Protein AF-A0A094BDU4-F1 (afdb_monomer_lite)

Sequence (159 aa):
MMNVENDEVSLPEDPEGETKVDKMGHLQGDREYRCRTFTVLGRGQRLYMLSTEPARCVGFRDSYLFFTKHKRLYKIIIDDDEKRDLIDRELIPHSYKGRAIGIVTARSVFREFGAQIIVGGKRVYDDYEVAKARADNVVAGELADPNDVFKAGEPYNKN

pLDDT: mean 95.03, std 6.06, range [57.44, 98.81]

Secondary structure (DSSP, 8-state):
---EETTEE--PPPTTGGGTB-TTS-B-TT--BSS--B--TTSTT--EEETHHHHHHTT-SSHHHHHHH-TTSPPEE--HHHHHHHHHTTSS-GGGTTS--EEEEHHHHHHHHGGGGBTT-BTTTS-S-HHHHHHTTPPTT-BS-TT----TTSPP---

Structure (mmCIF, N/CA/C/O backbone):
data_AF-A0A094BDU4-F1
#
_entry.id   AF-A0A094BDU4-F1
#
loop_
_atom_site.group_PDB
_atom_site.id
_atom_site.type_symbol
_atom_site.label_atom_id
_atom_site.label_alt_id
_atom_site.label_comp_id
_atom_site.label_asym_id
_atom_site.label_entity_id
_atom_site.label_seq_id
_atom_site.pdbx_PDB_ins_code
_atom_site.Cartn_x
_atom_site.Cartn_y
_atom_site.Cartn_z
_atom_site.occupancy
_atom_site.B_iso_or_equiv
_atom_site.auth_seq_id
_atom_site.auth_comp_id
_atom_site.auth_asym_id
_atom_site.auth_atom_id
_atom_site.pdbx_PDB_model_num
ATOM 1 N N . MET A 1 1 ? -5.252 20.521 -6.707 1.00 59.03 1 MET A N 1
ATOM 2 C CA . MET A 1 1 ? -5.572 19.467 -5.719 1.00 59.03 1 MET A CA 1
ATOM 3 C C . MET A 1 1 ? -5.526 18.153 -6.477 1.00 59.03 1 MET A C 1
ATOM 5 O O . MET A 1 1 ? -6.106 18.112 -7.553 1.00 59.03 1 MET A O 1
ATOM 9 N N . MET A 1 2 ? -4.760 17.156 -6.028 1.00 76.19 2 MET A N 1
ATOM 10 C CA . MET A 1 2 ? -4.769 15.848 -6.695 1.00 76.19 2 MET A CA 1
ATOM 11 C C . MET A 1 2 ? -6.132 15.192 -6.455 1.00 76.19 2 MET A C 1
ATOM 13 O O . MET A 1 2 ? -6.634 15.250 -5.333 1.00 76.19 2 MET A O 1
ATOM 17 N N . ASN A 1 3 ? -6.739 14.641 -7.504 1.00 92.69 3 ASN A N 1
ATOM 18 C CA . ASN A 1 3 ? -8.025 13.961 -7.396 1.00 92.69 3 ASN A CA 1
ATOM 19 C C . ASN A 1 3 ? -7.837 12.639 -6.638 1.00 92.69 3 ASN A C 1
ATOM 21 O O . ASN A 1 3 ? -6.881 11.914 -6.921 1.00 92.69 3 ASN A O 1
ATOM 25 N N . VAL A 1 4 ? -8.715 12.353 -5.677 1.00 95.88 4 VAL A N 1
ATOM 26 C CA . VAL A 1 4 ? -8.675 11.127 -4.873 1.00 95.88 4 VAL A CA 1
ATOM 27 C C . VAL A 1 4 ? -9.941 10.335 -5.149 1.00 95.88 4 VAL A C 1
ATOM 29 O O . VAL A 1 4 ? -11.044 10.834 -4.944 1.00 95.88 4 VAL A O 1
ATOM 32 N N . GLU A 1 5 ? -9.774 9.097 -5.596 1.00 95.38 5 GLU A N 1
ATOM 33 C CA . GLU A 1 5 ? -10.857 8.187 -5.954 1.00 95.38 5 GLU A CA 1
ATOM 34 C C . GLU A 1 5 ? -10.580 6.824 -5.327 1.00 95.38 5 GLU A C 1
ATOM 36 O O . GLU A 1 5 ? -9.479 6.292 -5.448 1.00 95.38 5 GLU A O 1
ATOM 41 N N . ASN A 1 6 ? -11.579 6.245 -4.654 1.00 95.44 6 ASN A N 1
ATOM 42 C CA . ASN A 1 6 ? -11.450 4.952 -3.970 1.00 95.44 6 ASN A CA 1
ATOM 43 C C . ASN A 1 6 ? -10.252 4.882 -3.007 1.00 95.44 6 ASN A C 1
ATOM 45 O O . ASN A 1 6 ? -9.553 3.871 -2.957 1.00 95.44 6 ASN A O 1
ATOM 49 N N . ASP A 1 7 ? -10.025 5.965 -2.259 1.00 96.69 7 ASP A N 1
ATOM 50 C CA . ASP A 1 7 ? -8.898 6.139 -1.338 1.00 96.69 7 ASP A CA 1
ATOM 51 C C . ASP A 1 7 ? -7.502 6.179 -2.002 1.00 96.69 7 ASP A C 1
ATOM 53 O O . ASP A 1 7 ? -6.481 6.091 -1.317 1.00 96.69 7 ASP A O 1
ATOM 57 N N . GLU A 1 8 ? -7.429 6.350 -3.324 1.00 96.31 8 GLU A N 1
ATOM 58 C CA . GLU A 1 8 ? -6.179 6.428 -4.087 1.00 96.31 8 GLU A CA 1
ATOM 59 C C . GLU A 1 8 ? -6.048 7.775 -4.779 1.00 96.31 8 GLU A C 1
ATOM 61 O O . GLU A 1 8 ? -7.028 8.353 -5.247 1.00 96.31 8 GLU A O 1
ATOM 66 N N . VAL A 1 9 ? -4.819 8.270 -4.905 1.00 96.69 9 VAL A N 1
ATOM 67 C CA . VAL A 1 9 ? -4.565 9.396 -5.803 1.00 96.69 9 VAL A CA 1
ATOM 68 C C . VAL A 1 9 ? -4.747 8.917 -7.244 1.00 96.69 9 VAL A C 1
ATOM 70 O O . VAL A 1 9 ? -4.160 7.913 -7.658 1.00 96.69 9 VAL A O 1
ATOM 73 N N . SER A 1 10 ? -5.546 9.647 -8.021 1.00 95.44 10 SER A N 1
ATOM 74 C CA . SER A 1 10 ? -5.713 9.396 -9.449 1.00 95.44 10 SER A CA 1
ATOM 75 C C . SER A 1 10 ? -4.397 9.702 -10.170 1.00 95.44 10 SER A C 1
ATOM 77 O O . SER A 1 10 ? -3.904 10.833 -10.164 1.00 95.44 10 SER A O 1
ATOM 79 N N . LEU A 1 11 ? -3.794 8.661 -10.738 1.00 93.81 11 LEU A N 1
ATOM 80 C CA . LEU A 1 11 ? -2.481 8.677 -11.383 1.00 93.81 11 LEU A CA 1
ATOM 81 C C . LEU A 1 11 ? -2.570 7.874 -12.687 1.00 93.81 11 LEU A C 1
ATOM 83 O O . LEU A 1 11 ? -3.364 6.928 -12.734 1.00 93.81 11 LEU A O 1
ATOM 87 N N . PRO A 1 12 ? -1.740 8.174 -13.702 1.00 95.19 12 PRO A N 1
ATOM 88 C CA . PRO A 1 12 ? -1.645 7.355 -14.907 1.00 95.19 12 PRO A CA 1
ATOM 89 C C . PRO A 1 12 ? -1.363 5.883 -14.581 1.00 95.19 12 PRO A C 1
ATOM 91 O O . PRO A 1 12 ? -0.634 5.568 -13.635 1.00 95.19 12 PRO A O 1
ATOM 94 N N . GLU A 1 13 ? -1.964 4.982 -15.350 1.00 96.38 13 GLU A N 1
ATOM 95 C CA . GLU A 1 13 ? -1.772 3.540 -15.197 1.00 96.38 13 GLU A CA 1
ATOM 96 C C . GLU A 1 13 ? -0.693 3.048 -16.162 1.00 96.38 13 GLU A C 1
ATOM 98 O O . GLU A 1 13 ? -0.627 3.488 -17.311 1.00 96.38 13 GLU A O 1
ATOM 103 N N . ASP A 1 14 ? 0.157 2.139 -15.686 1.00 98.00 14 ASP A N 1
ATOM 104 C CA . ASP A 1 14 ? 1.089 1.399 -16.533 1.00 98.00 14 ASP A CA 1
ATOM 105 C C . ASP A 1 14 ? 0.409 0.081 -16.942 1.00 98.00 14 ASP A C 1
ATOM 107 O O . ASP A 1 14 ? 0.033 -0.690 -16.054 1.00 98.00 14 ASP A O 1
ATOM 111 N N . PRO A 1 15 ? 0.223 -0.204 -18.245 1.00 98.00 15 PRO A N 1
ATOM 112 C CA . PRO A 1 15 ? -0.480 -1.407 -18.683 1.00 98.00 15 PRO A CA 1
ATOM 113 C C . PRO A 1 15 ? 0.145 -2.713 -18.184 1.00 98.00 15 PRO A C 1
ATOM 115 O O . PRO A 1 15 ? -0.583 -3.661 -17.911 1.00 98.00 15 PRO A O 1
ATOM 118 N N . GLU A 1 16 ? 1.475 -2.778 -18.055 1.00 98.12 16 GLU A N 1
ATOM 119 C CA . GLU A 1 16 ? 2.160 -3.960 -17.526 1.00 98.12 16 GLU A CA 1
ATOM 120 C C . GLU A 1 16 ? 2.017 -4.015 -16.001 1.00 98.12 16 GLU A C 1
ATOM 122 O O . GLU A 1 16 ? 1.742 -5.080 -15.448 1.00 98.12 16 GLU A O 1
ATOM 127 N N . GLY A 1 17 ? 2.119 -2.870 -15.321 1.00 98.00 17 GLY A N 1
ATOM 128 C CA . GLY A 1 17 ? 1.855 -2.748 -13.885 1.00 98.00 17 GLY A CA 1
ATOM 129 C C . GLY A 1 17 ? 0.451 -3.213 -13.480 1.00 98.00 17 GLY A C 1
ATOM 130 O O . GLY A 1 17 ? 0.302 -3.921 -12.484 1.00 98.00 17 GLY A O 1
ATOM 131 N N . GLU A 1 18 ? -0.569 -2.899 -14.282 1.00 98.31 18 GLU A N 1
ATOM 132 C CA . GLU A 1 18 ? -1.961 -3.326 -14.058 1.00 98.31 18 GLU A CA 1
ATOM 133 C C . GLU A 1 18 ? -2.170 -4.844 -14.165 1.00 98.31 18 GLU A C 1
ATOM 135 O O . GLU A 1 18 ? -3.153 -5.366 -13.648 1.00 98.31 18 GLU A O 1
ATOM 140 N N . THR A 1 19 ? -1.241 -5.586 -14.773 1.00 98.38 19 THR A N 1
ATOM 141 C CA . THR A 1 19 ? -1.291 -7.061 -14.759 1.00 98.38 19 THR A CA 1
ATOM 142 C C . THR A 1 19 ? -0.771 -7.666 -13.453 1.00 98.38 19 THR A C 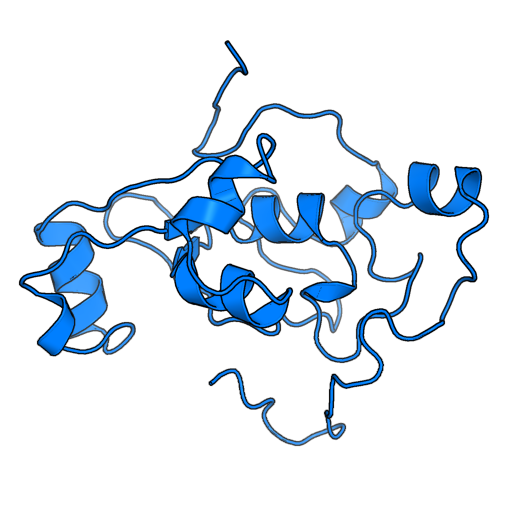1
ATOM 144 O O . THR A 1 19 ? -0.970 -8.854 -13.205 1.00 98.38 19 THR A O 1
ATOM 147 N N . LYS A 1 20 ? -0.092 -6.868 -12.616 1.00 98.62 20 LYS A N 1
ATOM 148 C CA . LYS A 1 20 ? 0.610 -7.324 -11.404 1.00 98.62 20 LYS A CA 1
ATOM 149 C C . LYS A 1 20 ? -0.183 -7.070 -10.126 1.00 98.62 20 LYS A C 1
ATOM 151 O O . LYS A 1 20 ? 0.138 -7.658 -9.097 1.00 98.62 20 LYS A O 1
ATOM 156 N N . VAL A 1 21 ? -1.201 -6.213 -10.178 1.00 98.69 21 VAL A N 1
ATOM 157 C CA . VAL A 1 21 ? -2.081 -5.887 -9.053 1.00 98.69 21 VAL A CA 1
ATOM 158 C C . VAL A 1 21 ? -3.480 -5.559 -9.570 1.00 98.69 21 VAL A C 1
ATOM 160 O O . VAL A 1 21 ? -3.618 -4.870 -10.577 1.00 98.69 21 VAL A O 1
ATOM 163 N N . ASP A 1 22 ? -4.522 -6.018 -8.884 1.00 98.12 22 ASP A N 1
ATOM 164 C CA . ASP A 1 22 ? -5.893 -5.630 -9.224 1.00 98.12 22 ASP A CA 1
ATOM 165 C C . ASP A 1 22 ? -6.284 -4.262 -8.626 1.00 98.12 22 ASP A C 1
ATOM 167 O O . ASP A 1 22 ? -5.541 -3.638 -7.862 1.00 98.12 22 ASP A O 1
ATOM 171 N N . LYS A 1 23 ? -7.497 -3.786 -8.938 1.00 97.50 23 LYS A N 1
ATOM 172 C CA . LYS A 1 23 ? -8.016 -2.509 -8.416 1.00 97.50 23 LYS A CA 1
ATOM 173 C C . LYS A 1 23 ? -8.259 -2.508 -6.905 1.00 97.50 23 LYS A C 1
ATOM 175 O O . LYS A 1 23 ? -8.483 -1.427 -6.367 1.00 97.50 23 LYS A O 1
ATOM 180 N N . MET A 1 24 ? -8.259 -3.660 -6.234 1.00 98.25 24 MET A N 1
ATOM 181 C CA . MET A 1 24 ? -8.436 -3.800 -4.784 1.00 98.25 24 MET A CA 1
ATOM 182 C C . MET A 1 24 ? -7.099 -3.952 -4.047 1.00 98.25 24 MET A C 1
ATOM 184 O O . MET A 1 24 ? -7.073 -3.868 -2.823 1.00 98.25 24 MET A O 1
ATOM 188 N N . GLY A 1 25 ? -5.985 -4.083 -4.768 1.00 98.38 25 GLY A N 1
ATOM 189 C CA . GLY A 1 25 ? -4.649 -4.227 -4.199 1.00 98.38 25 GLY A CA 1
ATOM 190 C C . GLY A 1 25 ? -4.198 -5.668 -4.012 1.00 98.38 25 GLY A C 1
ATOM 191 O O . GLY A 1 25 ? -3.194 -5.877 -3.342 1.00 98.38 25 GLY A O 1
ATOM 192 N N . HIS A 1 26 ? -4.886 -6.657 -4.586 1.00 98.50 26 HIS A N 1
ATOM 193 C CA . HIS A 1 26 ? -4.388 -8.031 -4.605 1.00 98.50 26 HIS A CA 1
ATOM 194 C C . HIS A 1 26 ? -3.324 -8.184 -5.691 1.00 98.50 26 HIS A C 1
ATOM 196 O O . HIS A 1 26 ? -3.589 -7.976 -6.881 1.00 98.50 26 HIS A O 1
ATOM 202 N N . LEU A 1 27 ? -2.113 -8.548 -5.268 1.00 98.44 27 LEU A N 1
ATOM 203 C CA . LEU A 1 27 ? -1.014 -8.874 -6.169 1.00 98.44 27 LEU A CA 1
ATOM 204 C C . LEU A 1 27 ? -1.330 -10.138 -6.975 1.00 98.44 27 LEU A C 1
ATOM 206 O O . LEU A 1 27 ? -2.005 -11.045 -6.494 1.00 98.44 27 LEU A O 1
ATOM 210 N N . GLN A 1 28 ? -0.828 -10.178 -8.204 1.00 98.19 28 GLN A N 1
ATOM 211 C CA . GLN A 1 28 ? -1.017 -11.281 -9.141 1.00 98.19 28 GLN A CA 1
ATOM 212 C C . GLN A 1 28 ? 0.266 -12.108 -9.279 1.00 98.19 28 GLN A C 1
ATOM 214 O O . GLN A 1 28 ? 1.383 -11.580 -9.190 1.00 98.19 28 GLN A O 1
ATOM 219 N N . GLY A 1 29 ? 0.098 -13.398 -9.573 1.00 95.88 29 GLY A N 1
ATOM 220 C CA . GLY A 1 29 ? 1.194 -14.363 -9.656 1.00 95.88 29 GLY A CA 1
ATOM 221 C C . GLY A 1 29 ? 1.647 -14.834 -8.274 1.00 95.88 29 GLY A C 1
ATOM 222 O O . GLY A 1 29 ? 0.827 -15.066 -7.393 1.00 95.88 29 GLY A O 1
ATOM 223 N N . ASP A 1 30 ? 2.955 -14.976 -8.101 1.00 93.69 30 ASP A N 1
ATOM 224 C CA . ASP A 1 30 ? 3.641 -15.394 -6.873 1.00 93.69 30 ASP A CA 1
ATOM 225 C C . ASP A 1 30 ? 4.137 -14.210 -6.021 1.00 93.69 30 ASP A C 1
ATOM 227 O O . ASP A 1 30 ? 4.888 -14.388 -5.063 1.00 93.69 30 ASP A O 1
ATOM 231 N N . ARG A 1 31 ? 3.719 -12.985 -6.360 1.00 96.44 31 ARG A N 1
ATOM 232 C CA . ARG A 1 31 ? 4.136 -11.768 -5.661 1.00 96.44 31 ARG A CA 1
ATOM 233 C C . ARG A 1 31 ? 3.486 -11.666 -4.292 1.00 96.44 31 ARG A C 1
ATOM 235 O O . ARG A 1 31 ? 2.269 -11.758 -4.151 1.00 96.44 31 ARG A O 1
ATOM 242 N N . GLU A 1 32 ? 4.298 -11.313 -3.307 1.00 96.62 32 GLU A N 1
ATOM 243 C CA . GLU A 1 32 ? 3.838 -11.021 -1.957 1.00 96.62 32 GLU A CA 1
ATOM 244 C C . GLU A 1 32 ? 4.325 -9.661 -1.473 1.00 96.62 32 GLU A C 1
ATOM 246 O O . GLU A 1 32 ? 5.474 -9.282 -1.689 1.00 96.62 32 GLU A O 1
ATOM 251 N N . TYR A 1 33 ? 3.467 -8.947 -0.743 1.00 97.81 33 TYR A N 1
ATOM 252 C CA . TYR A 1 33 ? 3.878 -7.744 -0.030 1.00 97.81 33 TYR A CA 1
ATOM 253 C C . TYR A 1 33 ? 4.799 -8.072 1.146 1.00 97.81 33 TYR A C 1
ATOM 255 O O . TYR A 1 33 ? 4.518 -8.989 1.927 1.00 97.81 33 TYR A O 1
ATOM 263 N N . ARG A 1 34 ? 5.828 -7.236 1.327 1.00 96.62 34 ARG A N 1
ATOM 264 C CA . ARG A 1 34 ? 6.695 -7.212 2.520 1.00 96.62 34 ARG A CA 1
ATOM 265 C C . ARG A 1 34 ? 5.963 -6.720 3.770 1.00 96.62 34 ARG A C 1
ATOM 267 O O . ARG A 1 34 ? 6.333 -7.079 4.880 1.00 96.62 34 ARG A O 1
ATOM 274 N N . CYS A 1 35 ? 4.913 -5.916 3.598 1.00 96.62 35 CYS A N 1
ATOM 275 C CA . CYS A 1 35 ? 4.061 -5.432 4.687 1.00 96.62 35 CYS A CA 1
ATOM 276 C C . CYS A 1 35 ? 2.780 -6.256 4.809 1.00 96.62 35 CYS A C 1
ATOM 278 O O . CYS A 1 35 ? 2.317 -6.873 3.843 1.00 96.62 35 CYS A O 1
ATOM 280 N N . ARG A 1 36 ? 2.168 -6.233 5.995 1.00 96.81 36 ARG A N 1
ATOM 281 C CA . ARG A 1 36 ? 0.864 -6.864 6.190 1.00 96.81 36 ARG A CA 1
ATOM 282 C C . ARG A 1 36 ? -0.206 -6.062 5.467 1.00 96.81 36 ARG A C 1
ATOM 284 O O . ARG A 1 36 ? -0.178 -4.832 5.442 1.00 96.81 36 ARG A O 1
ATOM 291 N N . THR A 1 37 ? -1.172 -6.780 4.908 1.00 98.12 37 THR A N 1
ATOM 292 C CA . THR A 1 37 ? -2.356 -6.188 4.291 1.00 98.12 37 THR A CA 1
ATOM 293 C C . THR A 1 37 ? -3.614 -6.676 4.986 1.00 98.12 37 THR A C 1
ATOM 295 O O . THR A 1 37 ? -3.651 -7.783 5.522 1.00 98.12 37 THR A O 1
ATOM 298 N N . PHE A 1 38 ? -4.638 -5.832 5.009 1.00 98.25 38 PHE A N 1
ATOM 299 C CA . PHE A 1 38 ? -5.921 -6.146 5.621 1.00 98.25 38 PHE A CA 1
ATOM 300 C C . PHE A 1 38 ? -7.057 -5.355 4.977 1.00 98.25 38 PHE A C 1
ATOM 302 O O . PHE A 1 38 ? -6.848 -4.304 4.374 1.00 98.25 38 PHE A O 1
ATOM 309 N N . THR A 1 39 ? -8.273 -5.859 5.148 1.00 98.50 39 THR A N 1
ATOM 310 C CA . THR A 1 39 ? -9.513 -5.138 4.851 1.00 98.50 39 THR A CA 1
ATOM 311 C C . THR A 1 39 ? -9.978 -4.350 6.071 1.00 98.50 39 THR A C 1
ATOM 313 O O . THR A 1 39 ? -9.721 -4.743 7.212 1.00 98.50 39 THR A O 1
ATOM 316 N N . VAL A 1 40 ? -10.695 -3.255 5.830 1.00 98.31 40 VAL A N 1
ATOM 317 C CA . VAL A 1 40 ? -11.245 -2.380 6.873 1.00 98.31 40 VAL A CA 1
ATOM 318 C C . VAL A 1 40 ? -12.767 -2.478 6.865 1.00 98.31 40 VAL A C 1
ATOM 320 O O . VAL A 1 40 ? -13.382 -2.505 5.795 1.00 98.31 40 VAL A O 1
ATOM 323 N N . LEU A 1 41 ? -13.367 -2.541 8.056 1.00 98.00 41 LEU A N 1
ATOM 324 C CA . LEU A 1 41 ? -14.817 -2.558 8.235 1.00 98.00 41 LEU A CA 1
ATOM 325 C C . LEU A 1 41 ? -15.479 -1.430 7.427 1.00 98.00 41 LEU A C 1
ATOM 327 O O . LEU A 1 41 ? -15.033 -0.291 7.454 1.00 98.00 41 LEU A O 1
ATOM 331 N N . GLY A 1 42 ? -16.525 -1.752 6.664 1.00 96.38 42 GLY A N 1
ATOM 332 C CA . GLY A 1 42 ? -17.252 -0.760 5.861 1.00 96.38 42 GLY A CA 1
ATOM 333 C C . GLY A 1 42 ? -16.552 -0.292 4.575 1.00 96.38 42 GLY A C 1
ATOM 334 O O . GLY A 1 42 ? -17.175 0.422 3.794 1.00 96.38 42 GLY A O 1
ATOM 335 N N . ARG A 1 43 ? -15.316 -0.734 4.288 1.00 96.19 43 ARG A N 1
ATOM 336 C CA . ARG A 1 43 ? -14.548 -0.342 3.080 1.00 96.19 43 ARG A CA 1
ATOM 337 C C . ARG A 1 43 ? -14.453 -1.421 1.997 1.00 96.19 43 ARG A C 1
ATOM 339 O O . ARG A 1 43 ? -13.630 -1.343 1.084 1.00 96.19 43 ARG A O 1
ATOM 346 N N . GLY A 1 44 ? -15.306 -2.439 2.076 1.00 95.81 44 GLY A N 1
ATOM 347 C CA . GLY A 1 44 ? -15.334 -3.537 1.111 1.00 95.81 44 GLY A CA 1
ATOM 348 C C . GLY A 1 44 ? -14.087 -4.425 1.184 1.00 95.81 44 GLY A C 1
ATOM 349 O O . GLY A 1 44 ? -13.586 -4.720 2.265 1.00 95.81 44 GLY A O 1
ATOM 350 N N . GLN A 1 45 ? -13.618 -4.888 0.023 1.00 97.12 45 GLN A N 1
ATOM 351 C CA . GLN A 1 45 ? -12.520 -5.864 -0.092 1.00 97.12 45 GLN A CA 1
ATOM 352 C C . GLN A 1 45 ? -11.169 -5.231 -0.454 1.00 97.12 45 GLN A C 1
ATOM 354 O O . GLN A 1 45 ? -10.211 -5.944 -0.731 1.00 97.12 45 GLN A O 1
ATOM 359 N N . ARG A 1 46 ? -11.069 -3.897 -0.463 1.00 98.25 46 ARG A N 1
ATOM 360 C CA . ARG A 1 46 ? -9.801 -3.218 -0.742 1.00 98.25 46 ARG A CA 1
ATOM 361 C C . ARG A 1 46 ? -8.784 -3.537 0.352 1.00 98.25 46 ARG A C 1
ATOM 363 O O . ARG A 1 46 ? -9.101 -3.487 1.541 1.00 98.25 46 ARG A O 1
ATOM 370 N N . LEU A 1 47 ? -7.557 -3.832 -0.061 1.00 98.75 47 LEU A N 1
ATOM 371 C CA . LEU A 1 47 ? -6.436 -4.059 0.830 1.00 98.75 47 LEU A CA 1
ATOM 372 C C . LEU A 1 47 ? -5.779 -2.740 1.227 1.00 98.75 47 LEU A C 1
ATOM 374 O O . LEU A 1 47 ? -5.439 -1.893 0.395 1.00 98.75 47 LEU A O 1
ATOM 378 N N . TYR A 1 48 ? -5.541 -2.614 2.523 1.00 98.81 48 TYR A N 1
ATOM 379 C CA . TYR A 1 48 ? -4.851 -1.505 3.156 1.00 98.81 48 TYR A CA 1
ATOM 380 C C . TYR A 1 48 ? -3.640 -2.010 3.932 1.00 98.81 48 TYR A C 1
ATOM 382 O O . TYR A 1 48 ? -3.554 -3.183 4.290 1.00 98.81 48 TYR A O 1
ATOM 390 N N . MET A 1 49 ? -2.713 -1.100 4.205 1.00 98.56 49 MET A N 1
ATOM 391 C CA . MET A 1 49 ? -1.568 -1.302 5.085 1.00 98.56 49 MET A CA 1
ATOM 392 C C . MET A 1 49 ? -1.608 -0.265 6.204 1.00 98.56 49 MET A C 1
ATOM 394 O O . MET A 1 49 ? -1.992 0.889 5.984 1.00 98.56 49 MET A O 1
ATOM 398 N N . LEU A 1 50 ? -1.132 -0.637 7.391 1.00 97.62 50 LEU A N 1
ATOM 399 C CA . LEU A 1 50 ? -0.846 0.326 8.450 1.00 97.62 50 LEU A CA 1
ATOM 400 C C . LEU A 1 50 ? 0.299 1.225 7.975 1.00 97.62 50 LEU A C 1
ATOM 402 O O . LEU A 1 50 ? 1.395 0.722 7.765 1.00 97.62 50 LEU A O 1
ATOM 406 N N . SER A 1 51 ? 0.108 2.544 7.840 1.00 97.50 51 SER A N 1
ATOM 407 C CA . SER A 1 51 ? 1.064 3.416 7.124 1.00 97.50 51 SER A CA 1
ATOM 408 C C . SER A 1 51 ? 2.489 3.423 7.684 1.00 97.50 51 SER A C 1
ATOM 410 O O . SER A 1 51 ? 3.412 3.857 7.002 1.00 97.50 51 SER A O 1
ATOM 412 N N . THR A 1 52 ? 2.684 3.000 8.934 1.00 95.88 52 THR A N 1
ATOM 413 C CA . THR A 1 52 ? 4.020 2.915 9.537 1.00 95.88 52 THR A CA 1
ATOM 414 C C . THR A 1 52 ? 4.831 1.724 9.032 1.00 95.88 52 THR A C 1
ATOM 416 O O . THR A 1 52 ? 6.055 1.798 9.063 1.00 95.88 52 THR A O 1
ATOM 419 N N . GLU A 1 53 ? 4.187 0.660 8.552 1.00 96.06 53 GLU A N 1
ATOM 420 C CA . GLU A 1 53 ? 4.863 -0.515 7.993 1.00 96.06 53 GLU A CA 1
ATOM 421 C C . GLU A 1 53 ? 5.550 -0.212 6.656 1.00 96.06 53 GLU A C 1
ATOM 423 O O . GLU A 1 53 ? 6.776 -0.319 6.615 1.00 96.06 53 GLU A O 1
ATOM 428 N N . PRO A 1 54 ? 4.853 0.255 5.595 1.00 97.50 54 PRO A N 1
ATOM 429 C CA . PRO A 1 54 ? 5.508 0.555 4.328 1.00 97.50 54 PRO A CA 1
ATOM 430 C C . PRO A 1 54 ? 6.498 1.710 4.468 1.00 97.50 54 PRO A C 1
ATOM 432 O O . PRO A 1 54 ? 7.546 1.677 3.836 1.00 97.50 54 PRO A O 1
ATOM 435 N N . ALA A 1 55 ? 6.232 2.682 5.352 1.00 97.19 55 ALA A N 1
ATOM 436 C CA . ALA A 1 55 ? 7.189 3.737 5.667 1.00 97.19 55 ALA A CA 1
ATOM 437 C C . ALA A 1 55 ? 8.526 3.151 6.153 1.00 97.19 55 ALA A C 1
ATOM 439 O O . ALA A 1 55 ? 9.562 3.444 5.565 1.00 97.19 55 ALA A O 1
ATOM 440 N N . ARG A 1 56 ? 8.513 2.282 7.174 1.00 95.12 56 ARG A N 1
ATOM 441 C CA . ARG A 1 56 ? 9.741 1.638 7.673 1.00 95.12 56 ARG A CA 1
ATOM 442 C C . ARG A 1 56 ? 10.374 0.722 6.633 1.00 95.12 56 ARG A C 1
ATOM 444 O O . ARG A 1 56 ? 11.592 0.750 6.492 1.00 95.12 56 ARG A O 1
ATOM 451 N N . CYS A 1 57 ? 9.554 -0.030 5.897 1.00 94.62 57 CYS A N 1
ATOM 452 C CA . CYS A 1 57 ? 10.005 -0.939 4.846 1.00 94.62 57 CYS A CA 1
ATOM 453 C C . CYS A 1 57 ? 10.857 -0.226 3.788 1.00 94.62 57 CYS A C 1
ATOM 455 O O . CYS A 1 57 ? 11.816 -0.803 3.292 1.00 94.62 57 CYS A O 1
ATOM 457 N N . VAL A 1 58 ? 10.539 1.034 3.473 1.00 94.62 58 VAL A N 1
ATOM 458 C CA . VAL A 1 58 ? 11.277 1.842 2.485 1.00 94.62 58 VAL A CA 1
ATOM 459 C C . VAL A 1 58 ? 12.167 2.917 3.129 1.00 94.62 58 VAL A C 1
ATOM 461 O O . VAL A 1 58 ? 12.543 3.897 2.491 1.00 94.62 58 VAL A O 1
ATOM 464 N N . GLY A 1 59 ? 12.524 2.742 4.407 1.00 94.06 59 GLY A N 1
ATOM 465 C CA . GLY A 1 59 ? 13.555 3.536 5.085 1.00 94.06 59 GLY A CA 1
ATOM 466 C C . GLY A 1 59 ? 13.087 4.845 5.733 1.00 94.06 59 GLY A C 1
ATOM 467 O O . GLY A 1 59 ? 13.912 5.652 6.163 1.00 94.06 59 GLY A O 1
ATOM 468 N N . PHE A 1 60 ? 11.780 5.079 5.851 1.00 95.62 60 PHE A N 1
ATOM 469 C CA . PHE A 1 60 ? 11.236 6.230 6.570 1.00 95.62 60 PHE A CA 1
ATOM 470 C C . PHE A 1 60 ? 11.068 5.946 8.062 1.00 95.62 60 PHE A C 1
ATOM 472 O O . PHE A 1 60 ? 10.534 4.922 8.484 1.00 95.62 60 PHE A O 1
ATOM 479 N N . ARG A 1 61 ? 11.461 6.929 8.880 1.00 91.12 61 ARG A N 1
ATOM 480 C CA . ARG A 1 61 ? 11.343 6.873 10.345 1.00 91.12 61 ARG A CA 1
ATOM 481 C C . ARG A 1 61 ? 9.892 6.820 10.825 1.00 91.12 61 ARG A C 1
ATOM 483 O O . ARG A 1 61 ? 9.587 6.161 11.819 1.00 91.12 61 ARG A O 1
ATOM 490 N N . ASP A 1 62 ? 9.014 7.555 10.155 1.00 92.38 62 ASP A N 1
ATOM 491 C CA . ASP A 1 62 ? 7.609 7.681 10.512 1.00 92.38 62 ASP A CA 1
ATOM 492 C C . ASP A 1 62 ? 6.735 7.923 9.275 1.00 92.38 62 ASP A C 1
ATOM 494 O O . ASP A 1 62 ? 7.208 8.262 8.187 1.00 92.38 62 ASP A O 1
ATOM 498 N N . SER A 1 63 ? 5.426 7.746 9.459 1.00 94.19 63 SER A N 1
ATOM 499 C CA . SER A 1 63 ? 4.449 7.942 8.387 1.00 94.19 63 SER A CA 1
ATOM 500 C C . SER A 1 63 ? 4.272 9.415 7.996 1.00 94.19 63 SER A C 1
ATOM 502 O O . SER A 1 63 ? 3.826 9.698 6.889 1.00 94.19 63 SER A O 1
ATOM 504 N N . TYR A 1 64 ? 4.620 10.376 8.859 1.00 93.75 64 TYR A N 1
ATOM 505 C CA . TYR A 1 64 ? 4.464 11.796 8.543 1.00 93.75 64 TYR A CA 1
ATOM 506 C C . TYR A 1 64 ? 5.440 12.225 7.441 1.00 93.75 64 TYR A C 1
ATOM 508 O O . TYR A 1 64 ? 5.022 12.820 6.442 1.00 93.75 64 TYR A O 1
ATOM 516 N N . LEU A 1 65 ? 6.722 11.872 7.572 1.00 94.06 65 LEU A N 1
ATOM 517 C CA . LEU A 1 65 ? 7.721 12.127 6.533 1.00 94.06 65 LEU A CA 1
ATOM 518 C C . LEU A 1 65 ? 7.420 11.349 5.249 1.00 94.06 65 LEU A C 1
ATOM 520 O O . LEU A 1 65 ? 7.567 11.910 4.164 1.00 94.06 65 LEU A O 1
ATOM 524 N N . PHE A 1 66 ? 6.933 10.113 5.376 1.00 97.00 66 PHE A N 1
ATOM 525 C CA . PHE A 1 66 ? 6.525 9.268 4.253 1.00 97.00 66 PHE A CA 1
ATOM 526 C C . PHE A 1 66 ? 5.493 9.964 3.349 1.00 97.00 66 PHE A C 1
ATOM 528 O O . PHE A 1 66 ? 5.777 10.222 2.182 1.00 97.00 66 PHE A O 1
ATOM 535 N N . PHE A 1 67 ? 4.351 10.406 3.889 1.00 96.81 67 PHE A N 1
ATOM 536 C CA . PHE A 1 67 ? 3.340 11.137 3.102 1.00 96.81 67 PHE A CA 1
ATOM 537 C C . PHE A 1 67 ? 3.771 12.562 2.719 1.00 96.81 67 PHE A C 1
ATOM 539 O O . PHE A 1 67 ? 3.260 13.159 1.768 1.00 96.81 67 PHE A O 1
ATOM 546 N N . THR A 1 68 ? 4.720 13.152 3.451 1.00 95.06 68 THR A N 1
ATOM 547 C CA . THR A 1 68 ? 5.269 14.461 3.078 1.00 95.06 68 THR A CA 1
ATOM 548 C C . THR A 1 68 ? 6.143 14.363 1.831 1.00 95.06 68 THR A C 1
ATOM 550 O O . THR A 1 68 ? 6.067 15.253 0.985 1.00 95.06 68 THR A O 1
ATOM 553 N N . LYS A 1 69 ? 6.931 13.290 1.695 1.00 96.75 69 LYS A N 1
ATOM 554 C CA . LYS A 1 69 ? 7.797 13.040 0.535 1.00 96.75 69 LYS A CA 1
ATOM 555 C C . LYS A 1 69 ? 7.051 12.402 -0.639 1.00 96.75 69 LYS A C 1
ATOM 557 O O . LYS A 1 69 ? 7.305 12.785 -1.775 1.00 96.75 69 LYS A O 1
ATOM 562 N N . HIS A 1 70 ? 6.088 11.526 -0.370 1.00 96.94 70 HIS A N 1
ATOM 563 C CA . HIS A 1 70 ? 5.342 10.790 -1.391 1.00 96.94 70 HIS A CA 1
ATOM 564 C C . HIS A 1 70 ? 3.920 11.335 -1.539 1.00 96.94 70 HIS A C 1
ATOM 566 O O . HIS A 1 70 ? 2.958 10.802 -0.993 1.00 96.94 70 HIS A O 1
ATOM 572 N N . LYS A 1 71 ? 3.781 12.424 -2.308 1.00 95.19 71 LYS A N 1
ATOM 573 C CA . LYS A 1 71 ? 2.485 13.093 -2.560 1.00 95.19 71 LYS A CA 1
ATOM 574 C C . LYS A 1 71 ? 1.498 12.266 -3.386 1.00 95.19 71 LYS A C 1
ATOM 576 O O . LYS A 1 71 ? 0.323 12.604 -3.435 1.00 95.19 71 LYS A O 1
ATOM 581 N N . ARG A 1 72 ? 1.983 11.192 -4.007 1.00 95.25 72 ARG A N 1
ATOM 582 C CA . ARG A 1 72 ? 1.206 10.187 -4.740 1.00 95.25 72 ARG A CA 1
ATOM 583 C C . ARG A 1 72 ? 0.434 9.237 -3.816 1.00 95.25 72 ARG A C 1
ATOM 585 O O . ARG A 1 72 ? -0.400 8.477 -4.292 1.00 95.25 72 ARG A O 1
ATOM 592 N N . LEU A 1 73 ? 0.690 9.286 -2.507 1.00 97.81 73 LEU A N 1
ATOM 593 C CA . LEU A 1 73 ? 0.001 8.474 -1.511 1.00 97.81 73 LEU A CA 1
ATOM 594 C C . LEU A 1 73 ? -1.045 9.299 -0.764 1.00 97.81 73 LEU A C 1
ATOM 596 O O . LEU A 1 73 ? -0.776 10.414 -0.311 1.00 97.81 73 LEU A O 1
ATOM 600 N N . TYR A 1 74 ? -2.223 8.710 -0.577 1.00 97.62 74 TYR A N 1
ATOM 601 C CA . TYR A 1 74 ? -3.297 9.292 0.215 1.00 97.62 74 TYR A CA 1
ATOM 602 C C . TYR A 1 74 ? -3.334 8.654 1.607 1.00 97.62 74 TYR A C 1
ATOM 604 O O . TYR A 1 74 ? -3.403 7.432 1.745 1.00 97.62 74 TYR A O 1
ATOM 612 N N . LYS A 1 75 ? -3.245 9.488 2.648 1.00 97.69 75 LYS A N 1
ATOM 613 C CA . LYS A 1 75 ? -3.316 9.043 4.042 1.00 97.69 75 LYS A CA 1
ATOM 614 C C . LYS A 1 75 ? -4.764 9.044 4.503 1.00 97.69 75 LYS A C 1
ATOM 616 O O . LYS A 1 75 ? -5.411 10.088 4.477 1.00 97.69 75 LYS A O 1
ATOM 621 N N . ILE A 1 76 ? -5.205 7.920 5.047 1.00 97.94 76 ILE A N 1
ATOM 622 C CA . ILE A 1 76 ? -6.512 7.784 5.687 1.00 97.94 76 ILE A CA 1
ATOM 623 C C . ILE A 1 76 ? -6.283 7.660 7.186 1.00 97.94 76 ILE A C 1
ATOM 625 O O . ILE A 1 76 ? -5.394 6.924 7.610 1.00 97.94 76 ILE A O 1
ATOM 629 N N . ILE A 1 77 ? -7.068 8.374 7.987 1.00 97.94 77 ILE A N 1
ATOM 630 C CA . ILE A 1 77 ? -7.176 8.116 9.423 1.00 97.94 77 ILE A CA 1
ATOM 631 C C . ILE A 1 77 ? -8.473 7.346 9.634 1.00 97.94 77 ILE A C 1
ATOM 633 O O . ILE A 1 77 ? -9.524 7.841 9.235 1.00 97.94 77 ILE A O 1
ATOM 637 N N . ILE A 1 78 ? -8.377 6.151 10.211 1.00 97.94 78 ILE A N 1
ATOM 638 C CA . ILE A 1 78 ? -9.553 5.318 10.490 1.00 97.94 78 ILE A CA 1
ATOM 639 C C . ILE A 1 78 ? -10.304 5.816 11.722 1.00 97.94 78 ILE A C 1
ATOM 641 O O . ILE A 1 78 ? -9.695 6.395 12.632 1.00 97.94 78 ILE A O 1
ATOM 645 N N . ASP A 1 79 ? -11.610 5.576 11.746 1.00 97.44 79 ASP A N 1
ATOM 646 C CA . ASP A 1 79 ? -12.453 5.898 12.896 1.00 97.44 79 ASP A CA 1
ATOM 647 C C . ASP A 1 79 ? -12.322 4.865 14.034 1.00 97.44 79 ASP A C 1
ATOM 649 O O . ASP A 1 79 ? -11.521 3.924 13.982 1.00 97.44 79 ASP A O 1
ATOM 653 N N . ASP A 1 80 ? -13.053 5.087 15.128 1.00 96.62 80 ASP A N 1
ATOM 654 C CA . ASP A 1 80 ? -12.973 4.239 16.317 1.00 96.62 80 ASP A CA 1
ATOM 655 C C . ASP A 1 80 ? -13.584 2.845 16.115 1.00 96.62 80 ASP A C 1
ATOM 657 O O . ASP A 1 80 ? -13.077 1.893 16.717 1.00 96.62 80 ASP A O 1
ATOM 661 N N . ASP A 1 81 ? -14.602 2.702 15.263 1.00 97.62 81 ASP A N 1
ATOM 662 C CA . ASP A 1 81 ? -15.253 1.419 14.983 1.00 97.62 81 ASP A CA 1
ATOM 663 C C . 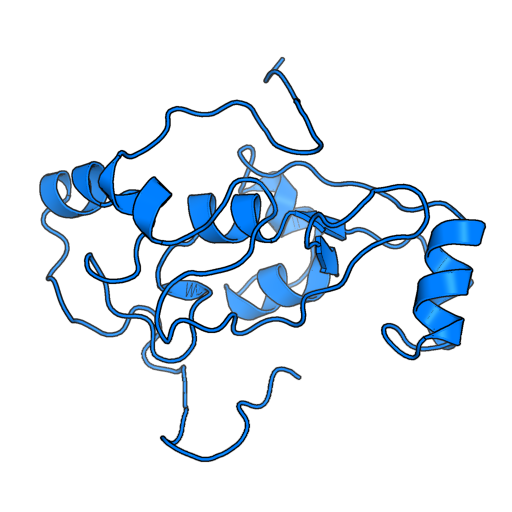ASP A 1 81 ? -14.383 0.573 14.046 1.00 97.62 81 ASP A C 1
ATOM 665 O O . ASP A 1 81 ? -14.101 -0.589 14.343 1.00 97.62 81 ASP A O 1
ATOM 669 N N . GLU A 1 82 ? -13.856 1.179 12.978 1.00 97.94 82 GLU A N 1
ATOM 670 C CA . GLU A 1 82 ? -12.856 0.578 12.093 1.00 97.94 82 GLU A CA 1
ATOM 671 C C . GLU A 1 82 ? -11.621 0.131 12.889 1.00 97.94 82 GLU A C 1
ATOM 673 O O . GLU A 1 82 ? -11.153 -1.000 12.761 1.00 97.94 82 GLU A O 1
ATOM 678 N N . LYS A 1 83 ? -11.094 0.996 13.764 1.00 97.81 83 LYS A N 1
ATOM 679 C CA . LYS A 1 83 ? -9.939 0.676 14.615 1.00 97.81 83 LYS A CA 1
ATOM 680 C C . LYS A 1 83 ? -10.242 -0.455 15.594 1.00 97.81 83 LYS A C 1
ATOM 682 O O . LYS A 1 83 ? -9.364 -1.282 15.842 1.00 97.81 83 LYS A O 1
ATOM 687 N N . ARG A 1 84 ? -11.443 -0.483 16.175 1.00 97.62 84 ARG A N 1
ATOM 688 C CA . ARG A 1 84 ? -11.862 -1.548 17.087 1.00 97.62 84 ARG A CA 1
ATOM 689 C C . ARG A 1 84 ? -11.944 -2.889 16.364 1.00 97.62 84 ARG A C 1
ATOM 691 O O . ARG A 1 84 ? -11.383 -3.846 16.882 1.00 97.62 84 ARG A O 1
ATOM 698 N N . ASP A 1 85 ? -12.521 -2.935 15.163 1.00 98.25 85 ASP A N 1
ATOM 699 C CA . ASP A 1 85 ? -12.539 -4.142 14.320 1.00 98.25 85 ASP A CA 1
ATOM 700 C C . ASP A 1 85 ? -11.122 -4.671 14.053 1.00 98.25 85 ASP A C 1
ATOM 702 O O . ASP A 1 85 ? -10.854 -5.859 14.228 1.00 98.25 85 ASP A O 1
ATOM 706 N N . LEU A 1 86 ? -10.175 -3.788 13.712 1.00 98.00 86 LEU A N 1
ATOM 707 C CA . LEU A 1 86 ? -8.784 -4.196 13.486 1.00 98.00 86 LEU A CA 1
ATOM 708 C C . LEU A 1 86 ? -8.102 -4.741 14.752 1.00 98.00 86 LEU A C 1
ATOM 710 O O . LEU A 1 86 ? -7.253 -5.626 14.644 1.00 98.00 86 LEU A O 1
ATOM 714 N N . ILE A 1 87 ? -8.437 -4.223 15.939 1.00 97.75 87 ILE A N 1
ATOM 715 C CA . ILE A 1 87 ? -7.932 -4.751 17.218 1.00 97.75 87 ILE A CA 1
ATOM 716 C C . ILE A 1 87 ? -8.569 -6.109 17.524 1.00 97.75 87 ILE A C 1
ATOM 718 O O . ILE A 1 87 ? -7.855 -7.040 17.888 1.00 97.75 87 ILE A O 1
ATOM 722 N N . ASP A 1 88 ? -9.887 -6.226 17.368 1.00 97.94 88 ASP A N 1
ATOM 723 C CA . ASP A 1 88 ? -10.647 -7.440 17.680 1.00 97.94 88 ASP A CA 1
ATOM 724 C C . ASP A 1 88 ? -10.260 -8.603 16.741 1.00 97.94 88 ASP A C 1
ATOM 726 O O . ASP A 1 88 ? -10.270 -9.762 17.149 1.00 97.94 88 ASP A O 1
ATOM 730 N N . ARG A 1 89 ? -9.837 -8.294 15.507 1.00 97.44 89 ARG A N 1
ATOM 731 C CA . ARG A 1 89 ? -9.254 -9.240 14.532 1.00 97.44 89 ARG A CA 1
ATOM 732 C C . ARG A 1 89 ? -7.745 -9.465 14.707 1.00 97.44 89 ARG A C 1
ATOM 734 O O . ARG A 1 89 ? -7.130 -10.093 13.848 1.00 97.44 89 ARG A O 1
ATOM 741 N N . GLU A 1 90 ? -7.143 -8.914 15.760 1.00 96.50 90 GLU A N 1
ATOM 742 C CA . GLU A 1 90 ? -5.710 -9.011 16.087 1.00 96.50 90 GLU A CA 1
ATOM 743 C C . GLU A 1 90 ? -4.758 -8.492 14.987 1.00 96.50 90 GLU A C 1
ATOM 745 O O . GLU A 1 90 ? -3.570 -8.814 14.953 1.00 96.50 90 GLU A O 1
ATOM 750 N N . LEU A 1 91 ? -5.254 -7.638 14.086 1.00 95.56 91 LEU A N 1
ATOM 751 C CA . LEU A 1 91 ? -4.464 -7.047 13.002 1.00 95.56 91 LEU A CA 1
ATOM 752 C C . LEU A 1 91 ? -3.569 -5.913 13.504 1.00 95.56 91 LEU A C 1
ATOM 754 O O . LEU A 1 91 ? -2.476 -5.697 12.974 1.00 95.56 91 LEU A O 1
ATOM 758 N N . ILE A 1 92 ? -4.021 -5.197 14.537 1.00 95.44 92 ILE A N 1
ATOM 759 C CA . ILE A 1 92 ? -3.231 -4.190 15.249 1.00 95.44 92 ILE A CA 1
ATOM 760 C C . ILE A 1 92 ? -3.311 -4.402 16.772 1.00 95.44 92 ILE A C 1
ATOM 762 O O . ILE A 1 92 ? -4.300 -4.933 17.274 1.00 95.44 92 ILE A O 1
ATOM 766 N N . PRO A 1 93 ? -2.302 -3.966 17.550 1.00 94.75 93 PRO A N 1
ATOM 767 C CA . PRO A 1 93 ? -2.267 -4.213 18.991 1.00 94.75 93 PRO A CA 1
ATOM 768 C C . PRO A 1 93 ? -3.320 -3.405 19.761 1.00 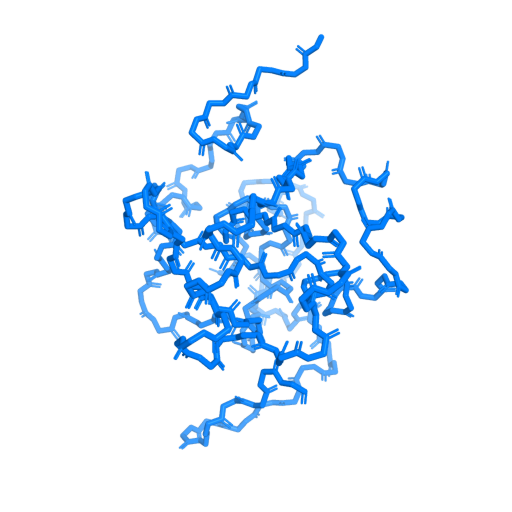94.75 93 PRO A C 1
ATOM 770 O O . PRO A 1 93 ? -3.552 -2.235 19.459 1.00 94.75 93 PRO A O 1
ATOM 773 N N . HIS A 1 94 ? -3.836 -3.943 20.872 1.00 95.12 94 HIS A N 1
ATOM 774 C CA . HIS A 1 94 ? -4.772 -3.218 21.750 1.00 95.12 94 HIS A CA 1
ATOM 775 C C . HIS A 1 94 ? -4.226 -1.866 22.256 1.00 95.12 94 HIS A C 1
ATOM 777 O O . HIS A 1 94 ? -4.976 -0.909 22.452 1.00 95.12 94 HIS A O 1
ATOM 783 N N . SER A 1 95 ? -2.902 -1.743 22.409 1.00 94.56 95 SER A N 1
ATOM 784 C CA . SER A 1 95 ? -2.236 -0.497 22.820 1.00 94.56 95 SER A CA 1
ATOM 785 C C . SER A 1 95 ? -2.449 0.675 21.847 1.00 94.56 95 SER A C 1
ATOM 787 O O . SER A 1 95 ? -2.161 1.823 22.189 1.00 94.56 95 SER A O 1
ATOM 789 N N . TYR A 1 96 ? -2.973 0.414 20.645 1.00 93.88 96 TYR A N 1
ATOM 790 C CA . TYR A 1 96 ? -3.252 1.422 19.624 1.00 93.88 96 TYR A CA 1
ATOM 791 C C . TYR A 1 96 ? -4.610 2.108 19.819 1.00 93.88 96 TYR A C 1
ATOM 793 O O . TYR A 1 96 ? -4.848 3.145 19.205 1.00 93.88 96 TYR A O 1
ATOM 801 N N . LYS A 1 97 ? -5.470 1.608 20.720 1.00 91.12 97 LYS A N 1
ATOM 802 C CA . LYS A 1 97 ? -6.819 2.143 20.980 1.00 91.12 97 LYS A CA 1
ATOM 803 C C . LYS A 1 97 ? -6.843 3.660 21.222 1.00 91.12 97 LYS A C 1
ATOM 805 O O . LYS A 1 97 ? -7.710 4.349 20.694 1.00 91.12 97 LYS A O 1
ATOM 810 N N . GLY A 1 98 ? -5.877 4.188 21.977 1.00 92.69 98 GLY A N 1
ATOM 811 C CA . GLY A 1 98 ? -5.774 5.618 22.301 1.00 92.69 98 GLY A CA 1
ATOM 812 C C . GLY A 1 98 ? -5.014 6.473 21.279 1.00 92.69 98 GLY A C 1
ATOM 813 O O . GLY A 1 98 ? -4.698 7.621 21.577 1.00 92.69 98 GLY A O 1
ATOM 814 N N . ARG A 1 99 ? -4.645 5.926 20.114 1.00 93.50 99 ARG A N 1
ATOM 815 C CA . ARG A 1 99 ? -3.838 6.618 19.098 1.00 93.50 99 ARG A CA 1
ATOM 816 C C . ARG A 1 99 ? -4.639 6.814 17.814 1.00 93.50 99 ARG A C 1
ATOM 818 O O . ARG A 1 99 ? -5.469 5.983 17.457 1.00 93.50 99 ARG A O 1
ATOM 825 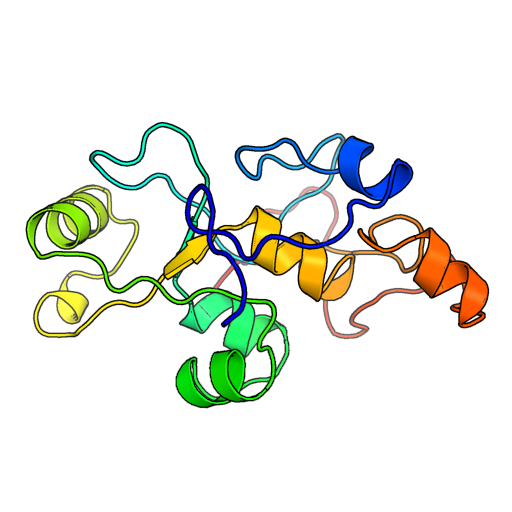N N . ALA A 1 100 ? -4.350 7.901 17.100 1.00 95.94 100 ALA A N 1
ATOM 826 C CA . ALA A 1 100 ? -4.808 8.066 15.725 1.00 95.94 100 ALA A CA 1
ATOM 827 C C . ALA A 1 100 ? -4.043 7.087 14.825 1.00 95.94 100 ALA A C 1
ATOM 829 O O . ALA A 1 100 ? -2.807 7.092 14.812 1.00 95.94 100 ALA A O 1
ATOM 830 N N . ILE A 1 101 ? -4.772 6.253 14.084 1.00 97.25 101 ILE A N 1
ATOM 831 C CA . ILE A 1 101 ? -4.194 5.215 13.232 1.00 97.25 101 ILE A CA 1
ATOM 832 C C . ILE A 1 101 ? -4.327 5.623 11.773 1.00 97.25 101 ILE A C 1
ATOM 834 O O . ILE A 1 101 ? -5.416 5.927 11.298 1.00 97.25 101 ILE A O 1
ATOM 838 N N . GLY A 1 102 ? -3.184 5.668 11.085 1.00 97.69 102 GLY A N 1
ATOM 839 C CA . GLY A 1 102 ? -3.107 5.969 9.663 1.00 97.69 102 GLY A CA 1
ATOM 840 C C . GLY A 1 102 ? -2.965 4.702 8.829 1.00 97.69 102 GLY A C 1
ATOM 841 O O . GLY A 1 102 ? -2.128 3.857 9.159 1.00 97.69 102 GLY A O 1
ATOM 842 N N . ILE A 1 103 ? -3.728 4.607 7.745 1.00 98.50 103 ILE A N 1
ATOM 843 C CA . ILE A 1 103 ? -3.624 3.546 6.739 1.00 98.50 103 ILE A CA 1
ATOM 844 C C . ILE A 1 103 ? -3.456 4.132 5.329 1.00 98.50 103 ILE A C 1
ATOM 846 O O . ILE A 1 103 ? -3.631 5.333 5.105 1.00 98.50 103 ILE A O 1
ATOM 850 N N . VAL A 1 104 ? -3.077 3.277 4.383 1.00 98.69 104 VAL A N 1
ATOM 851 C CA . VAL A 1 104 ? -2.924 3.583 2.949 1.00 98.69 104 VAL A CA 1
ATOM 852 C C . VAL A 1 104 ? -3.293 2.348 2.129 1.00 98.69 104 VAL A C 1
ATOM 854 O O . VAL A 1 104 ? -3.111 1.232 2.617 1.00 98.69 104 VAL A O 1
ATOM 857 N N . THR A 1 105 ? -3.817 2.510 0.909 1.00 98.81 105 THR A N 1
ATOM 858 C CA . THR A 1 105 ? -4.156 1.351 0.064 1.00 98.81 105 THR A CA 1
ATOM 859 C C . THR A 1 105 ? -2.891 0.602 -0.360 1.00 98.81 105 THR A C 1
ATOM 861 O O . THR A 1 105 ? -1.883 1.213 -0.729 1.00 98.81 105 THR A O 1
ATOM 864 N N . ALA A 1 106 ? -2.937 -0.730 -0.326 1.00 98.75 106 ALA A N 1
ATOM 865 C CA . ALA A 1 106 ? -1.815 -1.588 -0.705 1.00 98.75 106 ALA A CA 1
ATOM 866 C C . ALA A 1 106 ? -1.391 -1.349 -2.166 1.00 98.75 106 ALA A C 1
ATOM 868 O O . ALA A 1 106 ? -0.200 -1.240 -2.468 1.00 98.75 106 ALA A O 1
ATOM 869 N N . ARG A 1 107 ? -2.374 -1.155 -3.058 1.00 98.62 107 ARG A N 1
ATOM 870 C CA . ARG A 1 107 ? -2.142 -0.796 -4.461 1.00 98.62 107 ARG A CA 1
ATOM 871 C C . ARG A 1 107 ? -1.394 0.528 -4.591 1.00 98.62 107 ARG A C 1
ATOM 873 O O . ARG A 1 107 ? -0.435 0.579 -5.348 1.00 98.62 107 ARG A O 1
ATOM 880 N N . SER A 1 108 ? -1.758 1.577 -3.849 1.00 98.56 108 SER A N 1
ATOM 881 C CA . SER A 1 108 ? -1.040 2.862 -3.924 1.00 98.56 108 SER A CA 1
ATOM 882 C C . SER A 1 108 ? 0.427 2.724 -3.519 1.00 98.56 108 SER A C 1
ATOM 884 O O . SER A 1 108 ? 1.296 3.290 -4.177 1.00 98.56 108 SER A O 1
ATOM 886 N N . VAL A 1 109 ? 0.718 1.932 -2.481 1.00 98.69 109 VAL A N 1
ATOM 887 C CA . VAL A 1 109 ? 2.102 1.644 -2.073 1.00 98.69 109 VAL A CA 1
ATOM 888 C C . VAL A 1 109 ? 2.845 0.891 -3.181 1.00 98.69 109 VAL A C 1
ATOM 890 O O . VAL A 1 109 ? 3.962 1.264 -3.524 1.00 98.69 109 VAL A O 1
ATOM 893 N N . PHE A 1 110 ? 2.223 -0.112 -3.805 1.00 98.69 110 PHE A N 1
ATOM 894 C CA . PHE A 1 110 ? 2.832 -0.820 -4.936 1.00 98.69 110 PHE A CA 1
ATOM 895 C C . PHE A 1 110 ? 3.082 0.084 -6.147 1.00 98.69 110 PHE A C 1
ATOM 897 O O . PHE A 1 110 ? 4.145 0.025 -6.755 1.00 98.69 110 PHE A O 1
ATOM 904 N N . ARG A 1 111 ? 2.134 0.962 -6.482 1.00 98.38 111 ARG A N 1
ATOM 905 C CA . ARG A 1 111 ? 2.279 1.921 -7.586 1.00 98.38 111 ARG A CA 1
ATOM 906 C C . ARG A 1 111 ? 3.414 2.914 -7.355 1.00 98.38 111 ARG A C 1
ATOM 908 O O . ARG A 1 111 ? 4.009 3.377 -8.321 1.00 98.38 111 ARG A O 1
ATOM 915 N N . GLU A 1 112 ? 3.680 3.259 -6.098 1.00 97.88 112 GLU A N 1
ATOM 916 C CA . GLU A 1 112 ? 4.744 4.191 -5.722 1.00 97.88 112 GLU A CA 1
ATOM 917 C C . GLU A 1 112 ? 6.122 3.523 -5.654 1.00 97.88 112 GLU A C 1
ATOM 919 O O . GLU A 1 1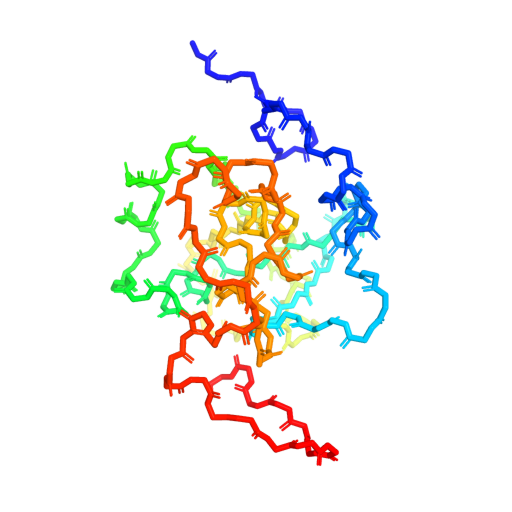12 ? 7.102 4.104 -6.115 1.00 97.88 112 GLU A O 1
ATOM 924 N N . PHE A 1 113 ? 6.205 2.315 -5.089 1.00 98.00 113 PHE A N 1
ATOM 925 C CA . PHE A 1 113 ? 7.483 1.680 -4.738 1.00 98.00 113 PHE A CA 1
ATOM 926 C C . PHE A 1 113 ? 7.830 0.439 -5.565 1.00 98.00 113 PHE A C 1
ATOM 928 O O . PHE A 1 113 ? 8.963 -0.036 -5.497 1.00 98.00 113 PHE A O 1
ATOM 935 N N . GLY A 1 114 ? 6.885 -0.085 -6.347 1.00 98.19 114 GLY A N 1
ATOM 936 C CA . GLY A 1 114 ? 7.091 -1.229 -7.229 1.00 98.19 114 GLY A CA 1
ATOM 937 C C . GLY A 1 114 ? 7.723 -2.411 -6.503 1.00 98.19 114 GLY A C 1
ATOM 938 O O . GLY A 1 114 ? 7.246 -2.845 -5.453 1.00 98.19 114 GLY A O 1
ATOM 939 N N . ALA A 1 115 ? 8.847 -2.884 -7.033 1.00 97.94 115 ALA A N 1
ATOM 940 C CA . ALA A 1 115 ? 9.564 -4.035 -6.515 1.00 97.94 115 ALA A CA 1
ATOM 941 C C . ALA A 1 115 ? 10.063 -3.856 -5.065 1.00 97.94 115 ALA A C 1
ATOM 943 O O . ALA A 1 115 ? 10.255 -4.847 -4.373 1.00 97.94 115 ALA A O 1
ATOM 944 N N . GLN A 1 116 ? 10.235 -2.627 -4.556 1.00 97.00 116 GLN A N 1
ATOM 945 C CA . GLN A 1 116 ? 10.746 -2.405 -3.191 1.00 97.00 116 GLN A CA 1
ATOM 946 C C . GLN A 1 116 ? 9.793 -2.877 -2.085 1.00 97.00 116 GLN A C 1
ATOM 948 O O . GLN A 1 116 ? 10.248 -3.152 -0.973 1.00 97.00 116 GLN A O 1
ATOM 953 N N . ILE A 1 117 ? 8.487 -2.962 -2.367 1.00 97.69 117 ILE A N 1
ATOM 954 C CA . ILE A 1 117 ? 7.478 -3.445 -1.411 1.00 97.69 117 ILE A CA 1
ATOM 955 C C . ILE A 1 117 ? 7.126 -4.927 -1.621 1.00 97.69 117 ILE A C 1
ATOM 957 O O . ILE A 1 117 ? 6.273 -5.462 -0.908 1.00 97.69 117 ILE A O 1
ATOM 961 N N . ILE A 1 118 ? 7.771 -5.591 -2.583 1.00 97.75 118 ILE A N 1
ATOM 962 C CA . ILE A 1 118 ? 7.570 -7.005 -2.908 1.00 97.75 118 ILE A CA 1
ATOM 963 C C . ILE A 1 118 ? 8.692 -7.833 -2.289 1.00 97.75 118 ILE A C 1
ATOM 965 O O . ILE A 1 118 ? 9.856 -7.449 -2.364 1.00 97.75 118 ILE A O 1
ATOM 969 N N . VAL A 1 119 ? 8.338 -8.963 -1.679 1.00 96.38 119 VAL A N 1
ATOM 970 C CA . VAL A 1 119 ? 9.306 -9.919 -1.127 1.00 96.38 119 VAL A CA 1
ATOM 971 C C . VAL A 1 119 ? 10.197 -10.439 -2.252 1.00 96.38 119 VAL A C 1
ATOM 973 O O . VAL A 1 119 ? 9.703 -10.996 -3.230 1.00 96.38 119 VAL A O 1
ATOM 976 N N . GLY A 1 120 ? 11.508 -10.248 -2.125 1.00 95.25 120 GLY A N 1
ATOM 977 C CA . GLY A 1 120 ? 12.484 -10.609 -3.148 1.00 95.25 120 GLY A CA 1
ATOM 978 C C . GLY A 1 120 ? 12.315 -9.846 -4.459 1.00 95.25 120 GLY A C 1
ATOM 979 O O . GLY A 1 120 ? 12.744 -10.341 -5.504 1.00 95.25 120 GLY A O 1
ATOM 980 N N . GLY A 1 121 ? 11.664 -8.681 -4.420 1.00 96.62 121 GLY A N 1
ATOM 981 C CA . GLY A 1 121 ? 11.234 -7.960 -5.608 1.00 96.62 121 GLY A CA 1
ATOM 982 C C . GLY A 1 121 ? 12.390 -7.604 -6.538 1.00 96.62 121 GLY A C 1
ATOM 983 O O . GLY A 1 121 ? 13.418 -7.059 -6.119 1.00 96.62 121 GLY A O 1
ATOM 984 N N . LYS A 1 122 ? 12.199 -7.882 -7.828 1.00 97.00 122 LYS A N 1
ATOM 985 C CA . LYS A 1 122 ? 13.176 -7.612 -8.881 1.00 97.00 122 LYS A CA 1
ATOM 986 C C . LYS A 1 122 ? 12.767 -6.409 -9.714 1.00 97.00 122 LYS A C 1
ATOM 988 O O . LYS A 1 122 ? 11.635 -6.309 -10.189 1.00 97.00 122 LYS A O 1
ATOM 993 N N . ARG A 1 123 ? 13.714 -5.505 -9.948 1.00 97.69 123 ARG A N 1
ATOM 994 C CA . ARG A 1 123 ? 13.507 -4.304 -10.761 1.00 97.69 123 ARG A CA 1
ATOM 995 C C . ARG A 1 123 ? 13.018 -4.663 -12.161 1.00 97.69 123 ARG A C 1
ATOM 997 O O . ARG A 1 123 ? 13.415 -5.686 -12.725 1.00 97.69 123 ARG A O 1
ATOM 1004 N N . VAL A 1 124 ? 12.154 -3.811 -12.715 1.00 97.38 124 VAL A N 1
ATOM 1005 C CA . VAL A 1 124 ? 11.415 -3.994 -13.980 1.00 97.38 124 VAL A CA 1
ATOM 1006 C C . VAL A 1 124 ? 10.375 -5.128 -13.922 1.00 97.38 124 VAL A C 1
ATOM 1008 O O . VAL A 1 124 ? 9.220 -4.909 -14.287 1.00 97.38 124 VAL A O 1
ATOM 1011 N N . TYR A 1 125 ? 10.724 -6.317 -13.424 1.00 97.38 125 TYR A N 1
ATOM 1012 C CA . TYR A 1 125 ? 9.814 -7.470 -13.367 1.00 97.38 125 TYR A CA 1
ATOM 1013 C C . TYR A 1 125 ? 8.697 -7.311 -12.333 1.00 97.38 125 TYR A C 1
ATOM 1015 O O . TYR A 1 125 ? 7.544 -7.640 -12.621 1.00 97.38 125 TYR A O 1
ATOM 1023 N N . ASP A 1 126 ? 9.001 -6.719 -11.182 1.00 98.06 126 ASP A N 1
ATOM 1024 C CA . ASP A 1 126 ? 8.052 -6.501 -10.085 1.00 98.06 126 ASP A CA 1
ATOM 1025 C C . ASP A 1 126 ? 7.728 -5.025 -9.862 1.00 98.06 126 ASP A C 1
ATOM 1027 O O . ASP A 1 126 ? 6.937 -4.690 -8.989 1.00 98.06 126 ASP A O 1
ATOM 1031 N N . ASP A 1 127 ? 8.282 -4.130 -10.681 1.00 98.38 127 ASP A N 1
ATOM 1032 C CA . ASP A 1 127 ? 7.892 -2.725 -10.671 1.00 98.38 127 ASP A CA 1
ATOM 1033 C C . ASP A 1 127 ? 6.497 -2.535 -11.282 1.00 98.38 127 ASP A C 1
ATOM 1035 O O . ASP A 1 127 ? 6.124 -3.210 -12.248 1.00 98.38 127 ASP A O 1
ATOM 1039 N N . TYR A 1 128 ? 5.733 -1.587 -10.733 1.00 98.50 128 TYR A N 1
ATOM 1040 C CA . TYR A 1 128 ? 4.478 -1.145 -11.336 1.00 98.50 128 TYR A CA 1
ATOM 1041 C C . TYR A 1 128 ? 4.736 -0.225 -12.541 1.00 98.50 128 TYR A C 1
ATOM 1043 O O . TYR A 1 128 ? 4.206 -0.470 -13.617 1.00 98.50 128 TYR A O 1
ATOM 1051 N N . GLU A 1 129 ? 5.579 0.808 -12.395 1.00 97.56 129 GLU A N 1
ATOM 1052 C CA . GLU A 1 129 ? 5.926 1.743 -13.483 1.00 97.56 129 GLU A CA 1
ATOM 1053 C C . GLU A 1 129 ? 7.013 1.159 -14.410 1.00 97.56 129 GLU A C 1
ATOM 1055 O O . GLU A 1 129 ? 8.139 1.660 -14.474 1.00 97.56 129 GLU A O 1
ATOM 1060 N N . VAL A 1 130 ? 6.695 0.080 -15.129 1.00 97.31 130 VAL A N 1
ATOM 1061 C CA . VAL A 1 130 ? 7.657 -0.642 -15.977 1.00 97.31 130 VAL A CA 1
ATOM 1062 C C . VAL A 1 130 ? 8.171 0.221 -17.125 1.00 97.31 130 VAL A C 1
ATOM 1064 O O . VAL A 1 130 ? 9.377 0.240 -17.388 1.00 97.31 130 VAL A O 1
ATOM 1067 N N . ALA A 1 131 ? 7.287 0.957 -17.804 1.00 96.94 131 ALA A N 1
ATOM 1068 C CA . ALA A 1 131 ? 7.677 1.809 -18.927 1.00 96.94 131 ALA A CA 1
ATOM 1069 C C . ALA A 1 131 ? 8.689 2.880 -18.495 1.00 96.94 131 ALA A C 1
ATOM 1071 O O . ALA A 1 131 ? 9.682 3.122 -19.184 1.00 96.94 131 ALA A O 1
ATOM 1072 N N . LYS A 1 132 ? 8.473 3.466 -17.315 1.00 96.19 132 LYS A N 1
ATOM 1073 C CA . LYS A 1 132 ? 9.386 4.439 -16.716 1.00 96.19 132 LYS A CA 1
ATOM 1074 C C . LYS A 1 132 ? 10.707 3.793 -16.303 1.00 96.19 132 LYS A C 1
ATOM 1076 O O . LYS A 1 132 ? 11.754 4.314 -16.657 1.00 96.19 132 LYS A O 1
ATOM 1081 N N . ALA A 1 133 ? 10.676 2.635 -15.639 1.00 96.44 133 ALA A N 1
ATOM 1082 C CA . ALA A 1 133 ? 11.895 1.918 -15.259 1.00 96.44 133 ALA A CA 1
ATOM 1083 C C . ALA A 1 133 ? 12.772 1.583 -16.482 1.00 96.44 133 ALA A C 1
ATOM 1085 O O . ALA A 1 133 ? 13.991 1.734 -16.431 1.00 96.44 133 ALA A O 1
ATOM 1086 N N . ARG A 1 134 ? 12.155 1.192 -17.607 1.00 95.38 134 ARG A N 1
ATOM 1087 C CA . ARG A 1 134 ? 12.863 0.976 -18.880 1.00 95.38 134 ARG A CA 1
ATOM 1088 C C . ARG A 1 134 ? 13.436 2.276 -19.451 1.00 95.38 134 ARG A C 1
ATOM 1090 O O . ARG A 1 134 ? 14.583 2.276 -19.883 1.00 95.38 134 ARG A O 1
ATOM 1097 N N . ALA A 1 135 ? 12.672 3.370 -19.436 1.00 97.00 135 ALA A N 1
ATOM 1098 C CA . ALA A 1 135 ? 13.140 4.679 -19.903 1.00 97.00 135 ALA A CA 1
ATOM 1099 C C . ALA A 1 135 ? 14.319 5.217 -19.071 1.00 97.00 135 ALA A C 1
ATOM 1101 O O . ALA A 1 135 ? 15.248 5.807 -19.621 1.00 97.00 135 ALA A O 1
ATOM 1102 N N . ASP A 1 136 ? 14.317 4.938 -17.768 1.00 96.62 136 ASP A N 1
ATOM 1103 C CA . ASP A 1 136 ? 15.377 5.310 -16.829 1.00 96.62 136 ASP A CA 1
ATOM 1104 C C . ASP A 1 136 ? 16.594 4.357 -16.885 1.00 96.62 136 ASP A C 1
ATOM 1106 O O . ASP A 1 136 ? 17.538 4.517 -16.115 1.00 96.62 136 ASP A O 1
ATOM 1110 N N . ASN A 1 137 ? 16.607 3.379 -17.804 1.00 95.94 137 ASN A N 1
ATOM 1111 C CA . ASN A 1 137 ? 17.654 2.357 -17.960 1.00 95.94 137 ASN A CA 1
ATOM 1112 C C . ASN A 1 137 ? 17.927 1.551 -16.677 1.00 95.94 137 ASN A C 1
ATOM 1114 O O . ASN A 1 137 ? 19.065 1.169 -16.395 1.00 95.94 137 ASN A O 1
ATOM 1118 N N . VAL A 1 138 ? 16.881 1.275 -15.895 1.00 96.19 138 VAL A N 1
ATOM 1119 C CA . VAL A 1 138 ? 16.978 0.391 -14.731 1.00 96.19 138 VAL A CA 1
ATOM 1120 C C . VAL A 1 138 ? 17.341 -1.021 -15.198 1.00 96.19 138 VAL A C 1
ATOM 1122 O O . VAL A 1 138 ? 16.704 -1.573 -16.098 1.00 96.19 138 VAL A O 1
ATOM 1125 N N . VAL A 1 139 ? 18.352 -1.623 -14.568 1.00 95.69 139 VAL A N 1
ATOM 1126 C CA . VAL A 1 139 ? 18.792 -2.986 -14.883 1.00 95.69 139 VAL A CA 1
ATOM 1127 C C . VAL A 1 139 ? 17.714 -3.980 -14.445 1.00 95.69 139 VAL A C 1
ATOM 1129 O O . VAL A 1 139 ? 17.383 -4.099 -13.265 1.00 95.69 139 VAL A O 1
ATOM 1132 N N . ALA A 1 140 ? 17.133 -4.687 -15.413 1.00 96.81 140 ALA A N 1
ATOM 1133 C CA . ALA A 1 140 ? 16.073 -5.651 -15.149 1.00 96.81 140 ALA A CA 1
ATOM 1134 C C . ALA A 1 140 ? 16.598 -6.866 -14.371 1.00 96.81 140 ALA A C 1
ATOM 1136 O O . ALA A 1 140 ? 17.648 -7.420 -14.691 1.00 96.81 140 ALA A O 1
ATOM 1137 N N . GLY A 1 141 ? 15.825 -7.324 -13.386 1.00 95.56 141 GLY A N 1
ATOM 1138 C CA . GLY A 1 141 ? 16.135 -8.535 -12.625 1.00 95.56 141 GLY A 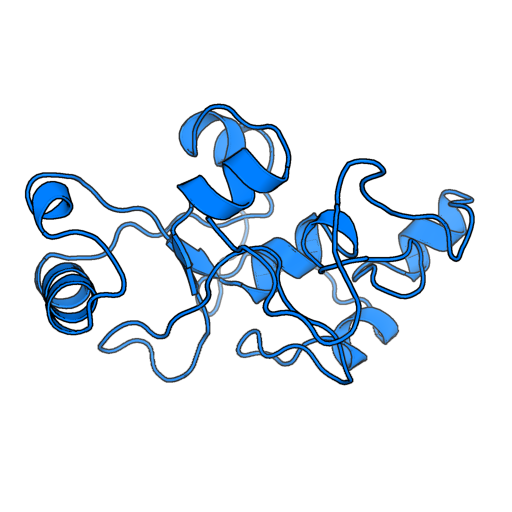CA 1
ATOM 1139 C C . GLY A 1 141 ? 16.996 -8.332 -11.380 1.00 95.56 141 GLY A C 1
ATOM 1140 O O . GLY A 1 141 ? 17.082 -9.259 -10.575 1.00 95.56 141 GLY A O 1
ATOM 1141 N N . GLU A 1 142 ? 17.589 -7.152 -11.188 1.00 95.12 142 GLU A N 1
ATOM 1142 C CA . GLU A 1 142 ? 18.304 -6.827 -9.952 1.00 95.12 142 GLU A CA 1
ATOM 1143 C C . GLU A 1 142 ? 17.345 -6.728 -8.763 1.00 95.12 142 GLU A C 1
ATOM 1145 O O . GLU A 1 142 ? 16.199 -6.297 -8.911 1.00 95.12 142 GLU A O 1
ATOM 1150 N N . LEU A 1 143 ? 17.814 -7.111 -7.574 1.00 95.19 143 LEU A N 1
ATOM 1151 C CA . LEU A 1 143 ? 17.040 -6.962 -6.343 1.00 95.19 143 LEU A CA 1
ATOM 1152 C C . LEU A 1 143 ? 16.798 -5.482 -6.042 1.00 95.19 143 LEU A C 1
ATOM 1154 O O . LEU A 1 143 ? 17.723 -4.670 -6.059 1.00 95.19 143 LEU A O 1
ATOM 1158 N N . ALA A 1 144 ? 15.547 -5.136 -5.743 1.00 95.56 144 ALA A N 1
ATOM 1159 C CA . ALA A 1 144 ? 15.158 -3.760 -5.457 1.00 95.56 144 ALA A CA 1
ATOM 1160 C C . ALA A 1 144 ? 15.672 -3.259 -4.101 1.00 95.56 144 ALA A C 1
ATOM 1162 O O . ALA A 1 144 ? 16.005 -2.080 -3.972 1.00 95.56 144 ALA A O 1
ATOM 1163 N N . ASP A 1 145 ? 15.749 -4.155 -3.116 1.00 93.88 145 ASP A N 1
ATOM 1164 C CA . ASP A 1 145 ? 16.360 -3.927 -1.810 1.00 93.88 145 ASP A CA 1
ATOM 1165 C C . ASP A 1 145 ? 17.357 -5.064 -1.524 1.00 93.88 145 ASP A C 1
ATOM 1167 O O . ASP A 1 145 ? 16.940 -6.196 -1.273 1.00 93.88 145 ASP A O 1
ATOM 1171 N N . PRO A 1 146 ? 18.676 -4.797 -1.554 1.00 90.62 146 PRO A N 1
ATOM 1172 C CA . PRO A 1 146 ? 19.697 -5.804 -1.261 1.00 90.62 146 PRO A CA 1
ATOM 1173 C C . PRO A 1 146 ? 19.617 -6.393 0.153 1.00 90.62 146 PRO A C 1
ATOM 1175 O O . PRO A 1 146 ? 20.206 -7.443 0.403 1.00 90.62 146 PRO A O 1
ATOM 1178 N N . ASN A 1 147 ? 18.921 -5.725 1.080 1.00 88.19 147 ASN A N 1
ATOM 1179 C CA . ASN A 1 147 ? 18.737 -6.192 2.454 1.00 88.19 147 ASN A CA 1
ATOM 1180 C C . ASN A 1 147 ? 17.433 -6.975 2.640 1.00 88.19 147 ASN A C 1
ATOM 1182 O O . ASN A 1 147 ? 17.113 -7.353 3.770 1.00 88.19 147 ASN A O 1
ATOM 1186 N N . ASP A 1 148 ? 16.670 -7.214 1.570 1.00 87.94 148 ASP A N 1
ATOM 1187 C CA . ASP A 1 148 ? 15.465 -8.025 1.639 1.00 87.94 148 ASP A CA 1
ATOM 1188 C C . ASP A 1 148 ? 15.814 -9.514 1.754 1.00 87.94 148 ASP A C 1
ATOM 1190 O O . ASP A 1 148 ? 15.876 -10.265 0.779 1.00 87.94 148 ASP A O 1
ATOM 1194 N N . VAL A 1 149 ? 16.114 -9.933 2.981 1.00 79.19 149 VAL A N 1
ATOM 1195 C CA . VAL A 1 149 ? 16.457 -11.315 3.300 1.00 79.19 149 VAL A CA 1
ATOM 1196 C C . VAL A 1 149 ? 15.178 -12.144 3.338 1.00 79.19 149 VAL A C 1
ATOM 1198 O O . VAL A 1 149 ? 14.410 -12.085 4.297 1.00 79.19 149 VAL A O 1
ATOM 1201 N N . PHE A 1 150 ? 14.978 -12.968 2.314 1.00 82.62 150 PHE A N 1
ATOM 1202 C CA . PHE A 1 150 ? 13.916 -13.967 2.275 1.00 82.62 150 PHE A CA 1
ATOM 1203 C C . PHE A 1 150 ? 14.487 -15.344 1.941 1.00 82.62 150 PHE A C 1
ATOM 1205 O O . PHE A 1 150 ? 15.530 -15.476 1.297 1.00 82.62 150 PHE A O 1
ATOM 1212 N N . LYS A 1 151 ? 13.790 -16.390 2.381 1.00 81.25 151 LYS A N 1
ATOM 1213 C CA . LYS A 1 151 ? 14.095 -17.769 2.010 1.00 81.25 151 LYS A CA 1
ATOM 1214 C C . LYS A 1 151 ? 12.886 -18.371 1.324 1.00 81.25 151 LYS A C 1
ATOM 1216 O O . LYS A 1 151 ? 11.782 -18.340 1.862 1.00 81.25 151 LYS A O 1
ATOM 1221 N N . ALA A 1 152 ? 13.107 -18.939 0.146 1.00 77.88 152 ALA A N 1
ATOM 1222 C CA . ALA A 1 152 ? 12.054 -19.623 -0.585 1.00 77.88 152 ALA A CA 1
ATOM 1223 C C . ALA A 1 152 ? 11.474 -20.767 0.266 1.00 77.88 152 ALA A C 1
ATOM 1225 O O . ALA A 1 152 ? 12.213 -21.632 0.734 1.00 77.88 152 ALA A O 1
ATOM 1226 N N . GLY A 1 153 ? 10.154 -20.758 0.459 1.00 76.81 153 GLY A N 1
ATOM 1227 C CA . GLY A 1 153 ? 9.429 -21.784 1.214 1.00 76.81 153 GLY A CA 1
ATOM 1228 C C . GLY A 1 153 ? 9.315 -21.546 2.723 1.00 76.81 153 GLY A C 1
ATOM 1229 O O . GLY A 1 153 ? 8.602 -22.300 3.381 1.00 76.81 153 GLY A O 1
ATOM 1230 N N . GLU A 1 154 ? 9.951 -20.510 3.280 1.00 83.50 154 GLU A N 1
ATOM 1231 C CA . GLU A 1 154 ? 9.724 -20.088 4.668 1.00 83.50 154 GLU A CA 1
ATOM 1232 C C . GLU A 1 154 ? 8.780 -18.870 4.707 1.00 83.50 154 GLU A C 1
ATOM 1234 O O . GLU A 1 154 ? 8.850 -18.016 3.818 1.00 83.50 154 GLU A O 1
ATOM 1239 N N . PRO A 1 155 ? 7.904 -18.745 5.725 1.00 83.50 155 PRO A N 1
ATOM 1240 C CA . PRO A 1 155 ? 7.099 -17.543 5.905 1.00 83.50 155 PRO A CA 1
ATOM 1241 C C . PRO A 1 155 ? 7.982 -16.296 5.995 1.00 83.50 155 PRO A C 1
ATOM 1243 O O . PRO A 1 155 ? 8.898 -16.229 6.817 1.00 83.50 155 PRO A O 1
ATOM 1246 N N . TYR A 1 156 ? 7.694 -15.293 5.168 1.00 86.56 156 TYR A N 1
ATOM 1247 C CA . TYR A 1 156 ? 8.405 -14.022 5.227 1.00 86.56 156 TYR A CA 1
ATOM 1248 C C . TYR A 1 156 ? 8.060 -13.283 6.521 1.00 86.56 156 TYR A C 1
ATOM 1250 O O . TYR A 1 156 ? 6.882 -13.118 6.860 1.00 86.56 156 TYR A O 1
ATOM 1258 N N . ASN A 1 157 ? 9.079 -12.804 7.236 1.00 84.62 157 ASN A N 1
ATOM 1259 C CA . ASN A 1 157 ? 8.844 -12.008 8.429 1.00 84.62 157 ASN A CA 1
ATOM 1260 C C . ASN A 1 157 ? 8.405 -10.587 8.043 1.00 84.62 157 ASN A C 1
ATOM 1262 O O . ASN A 1 157 ? 9.228 -9.733 7.727 1.00 84.62 157 ASN A O 1
ATOM 1266 N N . LYS A 1 158 ? 7.094 -10.338 8.101 1.00 80.94 158 LYS A N 1
ATOM 1267 C CA . LYS A 1 158 ? 6.479 -9.029 7.817 1.00 80.94 158 LYS A CA 1
ATOM 1268 C C . LYS A 1 158 ? 6.572 -8.047 9.011 1.00 80.94 158 LYS A C 1
ATOM 1270 O O . LYS A 1 158 ? 5.921 -7.005 8.959 1.00 80.94 158 LYS A O 1
ATOM 1275 N N . ASN A 1 159 ? 7.325 -8.379 10.079 1.00 57.44 159 ASN A N 1
ATOM 1276 C CA . ASN A 1 159 ? 7.469 -7.603 11.328 1.00 57.44 159 ASN A CA 1
ATOM 1277 C C . ASN A 1 159 ? 8.921 -7.429 11.806 1.00 57.44 159 ASN A C 1
ATOM 1279 O O . ASN A 1 159 ? 9.594 -8.442 12.102 1.00 57.44 159 ASN A O 1
#

Radius of gyration: 15.6 Å; chains: 1; bounding box: 37×41×43 Å

Foldseek 3Di:
DFDADLQFGDDDFDPLLCQQAPPLQDGDDPWDFLADWDDFPPSPRRIKGFQQLLCVLVPHPGSVVVCVVCVRWGKDFDDLVRVVVCCVVVVDDPVCNPDTTIMTTNSSSCQRQFQSRIQQRWQLVRHRPNVVCVVVVPDTGDGSDPPRDDDPPDDNDSD